Protein AF-A0A353QFG0-F1 (afdb_monomer)

Secondary structure (DSSP, 8-state):
---HHHHHHHHHHTTSEEEEEETTEEEEEES-HHHHHHHHHHHHHHH---

Radius of gyration: 14.0 Å; Cα contacts (8 Å, |Δi|>4): 30; chains: 1; bounding box: 28×27×44 Å

Solvent-accessible surface area (backbone atoms only — not comparable to full-atom values): 3113 Å² total; per-residue (Å²): 132,85,56,69,70,58,53,53,51,52,37,38,76,71,59,54,31,43,72,50,74,61,89,93,45,76,50,76,45,64,58,50,69,65,61,55,48,54,53,49,53,53,50,52,60,70,66,55,84,128

Sequence (50 aa):
LPAVSHHLRLLKALRLVKYTREGKMVYYELDDNHILNLIREAQEHFAEER

Nearest PDB structures (foldseek):
  1r22-assembly1_B  TM=9.456E-01  e=6.425E-04  Synechococcus elongatus PCC 7942 = FACHB-805
  1r1u-assembly2_D  TM=9.334E-01  e=1.500E-03  Staphylococcus aureus
  2m30-assembly1_A  TM=9.153E-01  e=3.264E-03  Staphylococcus aureus
  2lkp-assembly1_B  TM=8.455E-01  e=6.166E-03  Mycobacterium tuberculosis H37Rv
  6o8m-assembly1_A  TM=7.437E-01  e=1.440E-02  Rhodobacter capsulatus

Structure (mmCIF, N/CA/C/O backbone):
data_AF-A0A353QFG0-F1
#
_entry.id   AF-A0A353QFG0-F1
#
loop_
_atom_site.group_PDB
_atom_site.id
_atom_site.type_symbol
_atom_site.label_atom_id
_atom_site.label_alt_id
_atom_site.label_comp_id
_atom_site.label_asym_id
_atom_site.label_entity_id
_atom_site.label_seq_id
_atom_site.pdbx_PDB_ins_code
_atom_site.Cartn_x
_atom_site.Cartn_y
_atom_site.Cartn_z
_atom_site.occupancy
_atom_site.B_iso_or_equiv
_atom_site.auth_seq_id
_atom_site.auth_comp_id
_atom_site.auth_asym_id
_atom_site.auth_atom_id
_atom_site.pdbx_PDB_model_num
ATOM 1 N N . LEU A 1 1 ? -6.862 17.068 -5.387 1.00 63.25 1 LEU A N 1
ATOM 2 C CA . LEU A 1 1 ? -6.295 15.699 -5.426 1.00 63.25 1 LEU A CA 1
ATOM 3 C C . LEU A 1 1 ? -7.076 14.830 -4.443 1.00 63.25 1 LEU A C 1
ATOM 5 O O . LEU A 1 1 ? -7.412 15.353 -3.383 1.00 63.25 1 LEU A O 1
ATOM 9 N N . PRO A 1 2 ? -7.420 13.574 -4.771 1.00 84.56 2 PRO A N 1
ATOM 10 C CA . PRO A 1 2 ? -8.111 12.688 -3.836 1.00 84.56 2 PRO A CA 1
ATOM 11 C C . PRO A 1 2 ? -7.237 12.417 -2.607 1.00 84.56 2 PRO A C 1
ATOM 13 O O . PRO A 1 2 ? -6.015 12.319 -2.719 1.00 84.56 2 PRO A O 1
ATOM 16 N N . ALA A 1 3 ? -7.853 12.291 -1.431 1.00 95.56 3 ALA A N 1
ATOM 17 C CA . ALA A 1 3 ? -7.126 11.922 -0.220 1.00 95.56 3 ALA A CA 1
ATOM 18 C C . ALA A 1 3 ? -6.537 10.506 -0.350 1.00 95.56 3 ALA A C 1
ATOM 20 O O . ALA A 1 3 ? -7.153 9.626 -0.951 1.00 95.56 3 ALA A O 1
ATOM 21 N N . VAL A 1 4 ? -5.394 10.248 0.292 1.00 96.31 4 VAL A N 1
ATOM 22 C CA . VAL A 1 4 ? 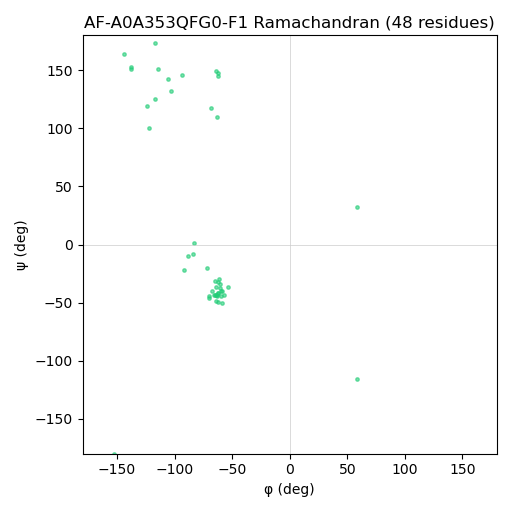-4.755 8.915 0.307 1.00 96.31 4 VAL A CA 1
ATOM 23 C C . VAL A 1 4 ? -5.726 7.826 0.783 1.00 96.31 4 VAL A C 1
ATOM 25 O O . VAL A 1 4 ? -5.763 6.732 0.229 1.00 96.31 4 VAL A O 1
ATOM 28 N N . SER A 1 5 ? -6.595 8.143 1.745 1.00 95.44 5 SER A N 1
ATOM 29 C CA . SER A 1 5 ? -7.630 7.232 2.246 1.00 95.44 5 SER A CA 1
ATOM 30 C C . SER A 1 5 ? -8.652 6.806 1.185 1.00 95.44 5 SER A C 1
ATOM 32 O O . SER A 1 5 ? -9.191 5.701 1.264 1.00 95.44 5 SER A O 1
ATOM 34 N N . HIS A 1 6 ? -8.920 7.650 0.184 1.00 96.25 6 HIS A N 1
ATOM 35 C CA . HIS A 1 6 ? -9.777 7.298 -0.945 1.00 96.25 6 HIS A CA 1
ATOM 36 C C . HIS A 1 6 ? -9.092 6.261 -1.844 1.00 96.25 6 HIS A C 1
ATOM 38 O O . HIS 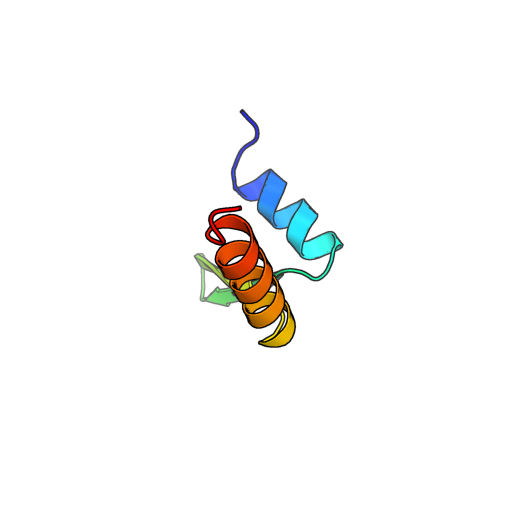A 1 6 ? -9.693 5.235 -2.155 1.00 96.25 6 HIS A O 1
ATOM 44 N N . HIS A 1 7 ? -7.814 6.469 -2.177 1.00 97.50 7 HIS A N 1
ATOM 45 C CA . HIS A 1 7 ? -7.040 5.500 -2.957 1.00 97.50 7 HIS A CA 1
ATOM 46 C C . HIS A 1 7 ? -6.878 4.167 -2.222 1.00 97.50 7 HIS A C 1
ATOM 48 O O . HIS A 1 7 ? -7.116 3.118 -2.809 1.00 97.50 7 HIS A O 1
ATOM 54 N N . LEU A 1 8 ? -6.572 4.185 -0.922 1.00 97.62 8 LEU A N 1
ATOM 55 C CA . LEU A 1 8 ? -6.454 2.960 -0.123 1.00 97.62 8 LEU A CA 1
ATOM 56 C C . LEU A 1 8 ? -7.762 2.159 -0.076 1.00 97.62 8 LEU A C 1
ATOM 58 O O . LEU A 1 8 ? -7.736 0.930 -0.083 1.00 97.62 8 LEU A O 1
ATOM 62 N N . ARG A 1 9 ? -8.918 2.836 -0.086 1.00 96.56 9 ARG A N 1
ATOM 63 C CA . ARG A 1 9 ? -10.225 2.171 -0.174 1.00 96.56 9 ARG A CA 1
ATOM 64 C C . ARG A 1 9 ? -10.412 1.463 -1.515 1.00 96.56 9 ARG A C 1
ATOM 66 O O . ARG A 1 9 ? -10.882 0.329 -1.524 1.00 96.56 9 ARG A O 1
ATOM 73 N N . LEU A 1 10 ? -10.037 2.111 -2.618 1.00 97.94 10 LEU A N 1
ATOM 74 C CA . LEU A 1 10 ? -10.081 1.509 -3.951 1.00 97.94 10 LEU A CA 1
ATOM 75 C C . LEU A 1 10 ? -9.126 0.312 -4.053 1.00 97.94 10 LEU A C 1
ATOM 77 O O . LEU A 1 10 ? -9.543 -0.768 -4.454 1.00 97.94 10 LEU A O 1
ATOM 81 N N . LEU A 1 11 ? -7.873 0.471 -3.622 1.00 97.94 11 LEU A N 1
ATOM 82 C CA . LEU A 1 11 ? -6.876 -0.602 -3.639 1.00 97.94 11 LEU A CA 1
ATOM 83 C C . LEU A 1 11 ? -7.314 -1.800 -2.787 1.00 97.94 11 LEU A C 1
ATOM 85 O O . LEU A 1 11 ? -7.124 -2.944 -3.196 1.00 97.94 11 LEU A O 1
ATOM 89 N N . LYS A 1 12 ? -7.966 -1.557 -1.640 1.00 98.00 12 LYS A N 1
ATOM 90 C CA . LYS A 1 12 ? -8.561 -2.625 -0.829 1.00 98.00 12 LYS A CA 1
ATOM 91 C C . LYS A 1 12 ? -9.692 -3.340 -1.574 1.00 98.00 12 LYS A C 1
ATOM 93 O O . LYS A 1 12 ? -9.762 -4.564 -1.528 1.00 98.00 12 LYS A O 1
ATOM 98 N N . ALA A 1 13 ? -10.572 -2.603 -2.256 1.00 98.12 13 ALA A N 1
ATOM 99 C CA . ALA A 1 13 ? -11.655 -3.195 -3.047 1.00 98.12 13 ALA A CA 1
ATOM 100 C C . ALA A 1 13 ? -11.123 -4.069 -4.197 1.00 98.12 13 ALA A C 1
ATOM 102 O O . ALA A 1 13 ? -11.726 -5.087 -4.524 1.00 98.12 13 ALA A O 1
ATOM 103 N N . LEU A 1 14 ? -9.964 -3.707 -4.751 1.00 98.06 14 LEU A N 1
ATOM 104 C CA . LEU A 1 14 ? -9.247 -4.479 -5.767 1.00 98.06 14 LEU A CA 1
ATOM 105 C C . LEU A 1 14 ? -8.377 -5.610 -5.193 1.00 98.06 14 LEU A C 1
ATOM 107 O O . LEU A 1 14 ? -7.719 -6.301 -5.962 1.00 98.06 14 LEU A O 1
ATOM 111 N N . ARG A 1 15 ? -8.366 -5.809 -3.866 1.00 97.62 15 ARG A N 1
ATOM 112 C CA . ARG A 1 15 ? -7.531 -6.803 -3.165 1.00 97.62 15 ARG A CA 1
ATOM 113 C C . ARG A 1 15 ? -6.024 -6.628 -3.403 1.00 97.62 15 ARG A C 1
ATOM 115 O O . ARG A 1 15 ? -5.278 -7.594 -3.417 1.00 97.62 15 ARG A O 1
ATOM 122 N N . LEU A 1 16 ? -5.574 -5.387 -3.582 1.00 98.25 16 LEU A N 1
ATOM 123 C CA . LEU A 1 16 ? -4.151 -5.062 -3.738 1.00 98.25 16 LEU A CA 1
ATOM 124 C C . LEU A 1 16 ? -3.476 -4.732 -2.401 1.00 98.25 16 LEU A C 1
ATOM 126 O O . LEU A 1 16 ? -2.258 -4.814 -2.263 1.00 98.25 16 LEU A O 1
ATOM 130 N N . VAL A 1 17 ? -4.271 -4.336 -1.410 1.00 98.31 17 VAL A N 1
ATOM 131 C CA . VAL A 1 17 ? -3.799 -4.028 -0.062 1.00 98.31 17 VAL A CA 1
ATOM 132 C C . VAL A 1 17 ? -4.747 -4.604 0.975 1.00 98.31 17 VAL A C 1
ATOM 134 O O . VAL A 1 17 ? -5.966 -4.659 0.775 1.00 98.31 17 VAL A O 1
ATOM 137 N N . LYS A 1 18 ? -4.184 -4.933 2.130 1.00 98.12 18 LYS A N 1
ATOM 138 C CA . LYS A 1 18 ? -4.907 -5.259 3.358 1.00 98.12 18 LYS A CA 1
ATOM 139 C C . LYS A 1 18 ? -4.567 -4.241 4.440 1.00 98.12 18 LYS A C 1
ATOM 141 O O . LYS A 1 18 ? -3.750 -3.342 4.237 1.00 98.12 18 LYS A O 1
ATOM 146 N N . TYR A 1 19 ? -5.255 -4.339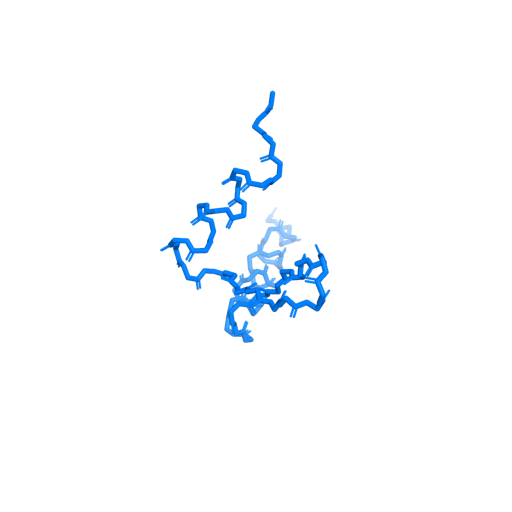 5.572 1.00 97.75 19 TYR A N 1
ATOM 147 C CA . TYR A 1 19 ? -4.916 -3.531 6.733 1.00 97.75 19 TYR A CA 1
ATOM 148 C C . TYR A 1 19 ? -4.988 -4.335 8.019 1.00 97.75 19 TYR A C 1
ATOM 150 O O . TYR A 1 19 ? -5.823 -5.232 8.160 1.00 97.75 19 TYR A O 1
ATOM 158 N N . THR A 1 20 ? -4.197 -3.906 8.991 1.00 97.88 20 THR A 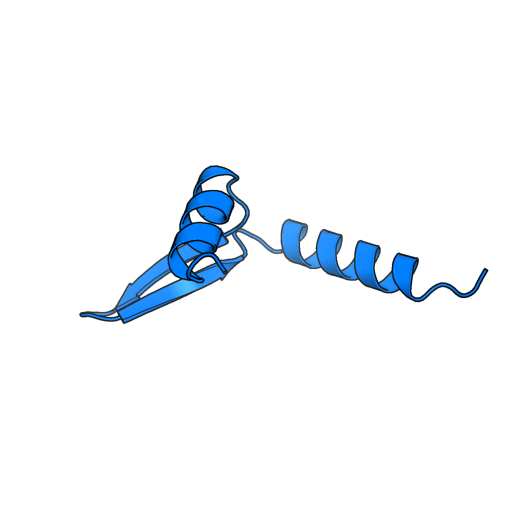N 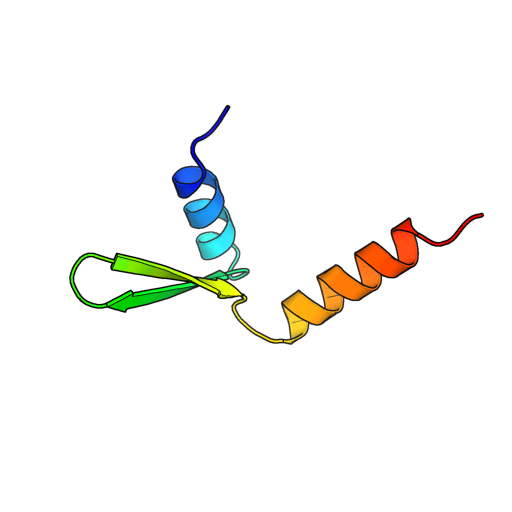1
ATOM 159 C CA . THR A 1 20 ? -4.323 -4.279 10.397 1.00 97.88 20 THR A CA 1
ATOM 160 C C . THR A 1 20 ? -4.704 -3.044 11.212 1.00 97.88 20 THR A C 1
ATOM 162 O O . THR A 1 20 ? -4.441 -1.901 10.826 1.00 97.88 20 THR A O 1
ATOM 165 N N . ARG A 1 21 ? -5.416 -3.252 12.322 1.00 97.50 21 ARG A N 1
ATOM 166 C CA . ARG A 1 21 ? -5.783 -2.177 13.248 1.00 97.50 21 ARG A CA 1
ATOM 167 C C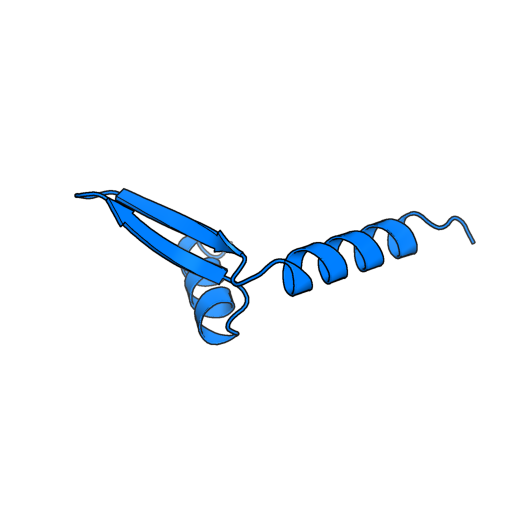 . ARG A 1 21 ? -5.127 -2.441 14.592 1.00 97.50 21 ARG A C 1
ATOM 169 O O . ARG A 1 21 ? -5.375 -3.478 15.197 1.00 97.50 21 ARG A O 1
ATOM 176 N N . GLU A 1 22 ? -4.382 -1.458 15.075 1.00 98.06 22 GLU A N 1
ATOM 177 C CA . GLU A 1 22 ? -3.740 -1.485 16.386 1.00 98.06 22 GLU A CA 1
ATOM 178 C C . GLU A 1 22 ? -4.231 -0.274 17.182 1.00 98.06 22 GLU A C 1
ATOM 180 O O . GLU A 1 22 ? -3.852 0.878 16.946 1.00 98.06 22 GLU A O 1
ATOM 185 N N . GLY A 1 23 ? -5.187 -0.518 18.081 1.00 96.81 23 GLY A N 1
ATOM 186 C CA . GLY A 1 23 ? -5.884 0.544 18.804 1.00 96.81 23 GLY A CA 1
ATOM 187 C C . GLY A 1 23 ? -6.593 1.520 17.856 1.00 96.81 23 GLY A C 1
ATOM 188 O O . GLY A 1 23 ? -7.538 1.153 17.155 1.00 96.81 23 GLY A O 1
ATOM 189 N N . LYS A 1 24 ? -6.150 2.785 17.857 1.00 96.69 24 LYS A N 1
ATOM 190 C CA . LYS A 1 24 ? -6.695 3.851 16.994 1.00 96.69 24 LYS A CA 1
ATOM 191 C C . LYS A 1 24 ? -6.013 3.934 15.623 1.00 96.69 24 LYS A C 1
ATOM 193 O O . LYS A 1 24 ? -6.509 4.653 14.758 1.00 96.69 24 LYS A O 1
ATOM 198 N N . MET A 1 25 ? -4.909 3.215 15.422 1.00 97.31 25 MET A N 1
ATOM 199 C CA . MET A 1 25 ? -4.111 3.267 14.199 1.00 97.31 25 MET A CA 1
ATOM 200 C C . MET A 1 25 ? -4.532 2.172 13.219 1.00 97.31 25 MET A C 1
ATOM 202 O O . MET A 1 25 ? -4.932 1.079 13.621 1.00 97.31 25 MET A O 1
ATOM 206 N N . VAL A 1 26 ? -4.454 2.475 11.923 1.00 96.44 26 VAL A N 1
ATOM 207 C CA . VAL A 1 26 ? -4.696 1.516 10.838 1.00 96.44 26 VAL A CA 1
ATOM 208 C C . VAL A 1 26 ? -3.465 1.500 9.946 1.00 96.44 26 VAL A C 1
ATOM 210 O O . VAL A 1 26 ? -3.119 2.530 9.367 1.00 96.44 26 VAL A O 1
ATOM 213 N N . TYR A 1 27 ? -2.834 0.337 9.836 1.00 97.81 27 TYR A N 1
ATOM 214 C CA . TYR A 1 27 ? -1.655 0.114 9.007 1.00 97.81 27 TYR A CA 1
ATOM 215 C C . TYR A 1 27 ? -2.069 -0.616 7.741 1.00 97.81 27 TYR A C 1
ATOM 217 O O . TYR A 1 27 ? -2.811 -1.590 7.815 1.00 97.81 27 TYR A O 1
ATOM 225 N N . TYR A 1 28 ? -1.617 -0.128 6.589 1.00 97.88 28 TYR A N 1
ATOM 226 C CA . TYR A 1 28 ? -1.859 -0.763 5.298 1.00 97.88 28 TYR A CA 1
ATOM 227 C C . TYR A 1 28 ? -0.590 -1.447 4.812 1.00 97.88 28 TYR A C 1
ATOM 229 O O . TYR A 1 28 ? 0.506 -0.912 4.963 1.00 97.88 28 TYR A O 1
ATOM 237 N N . GLU A 1 29 ? -0.766 -2.598 4.183 1.00 98.06 29 GLU A N 1
ATOM 238 C CA . GLU A 1 29 ? 0.299 -3.388 3.572 1.00 98.06 29 GLU A CA 1
ATOM 239 C C . GLU A 1 29 ? -0.225 -4.046 2.288 1.00 98.06 29 GLU A C 1
ATOM 241 O O . GLU A 1 29 ? -1.438 -4.099 2.064 1.00 98.06 29 GLU A O 1
ATOM 246 N N . LEU A 1 30 ? 0.676 -4.529 1.428 1.00 98.44 30 LEU A N 1
ATOM 247 C CA . LEU A 1 30 ? 0.289 -5.298 0.241 1.00 98.44 30 LEU A CA 1
ATOM 248 C C . LEU A 1 30 ? -0.423 -6.593 0.658 1.00 98.44 30 LEU A C 1
ATOM 250 O O . LEU A 1 30 ? -0.127 -7.158 1.714 1.00 98.44 30 LEU A O 1
ATOM 254 N N . ASP A 1 31 ? -1.377 -7.055 -0.155 1.00 98.19 31 ASP A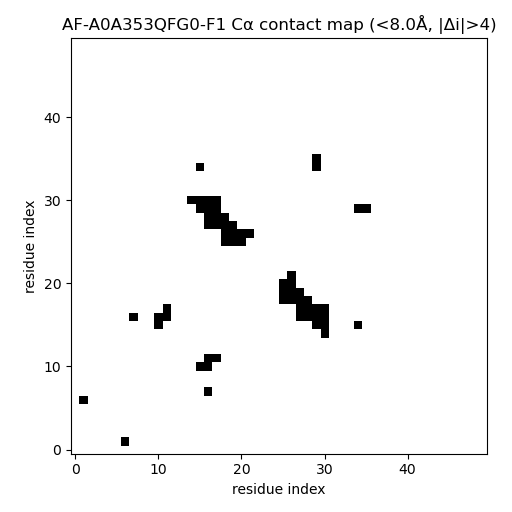 N 1
ATOM 255 C CA . ASP A 1 31 ? -2.155 -8.255 0.191 1.00 98.19 31 ASP A CA 1
ATOM 256 C C . ASP A 1 31 ? -1.246 -9.496 0.298 1.00 98.19 31 ASP A C 1
ATOM 258 O O . ASP A 1 31 ? -1.329 -10.253 1.271 1.00 98.19 31 ASP A O 1
ATOM 262 N N . ASP A 1 32 ? -0.298 -9.638 -0.635 1.00 97.81 32 ASP A N 1
ATOM 263 C CA . ASP A 1 32 ? 0.694 -10.710 -0.672 1.00 97.81 32 ASP A CA 1
ATOM 264 C C . ASP A 1 32 ? 2.006 -10.311 -1.387 1.00 97.81 32 ASP A C 1
ATOM 266 O O . ASP A 1 32 ? 2.184 -9.191 -1.878 1.00 97.81 32 ASP A O 1
ATOM 270 N N . ASN A 1 33 ? 2.945 -11.262 -1.447 1.00 98.25 33 ASN A N 1
ATOM 271 C CA . ASN A 1 33 ? 4.220 -11.099 -2.150 1.00 98.25 33 ASN A CA 1
ATOM 272 C C . ASN A 1 33 ? 4.079 -11.103 -3.682 1.00 98.25 33 ASN A C 1
ATOM 274 O O . ASN A 1 33 ? 4.976 -10.613 -4.366 1.00 98.25 33 ASN A O 1
ATOM 278 N N . HIS A 1 34 ? 2.992 -11.639 -4.244 1.00 98.19 34 HIS A N 1
ATOM 279 C CA . HIS A 1 34 ? 2.795 -11.653 -5.693 1.00 98.19 34 HIS A CA 1
ATOM 280 C C . HIS A 1 34 ? 2.592 -10.233 -6.226 1.00 98.19 34 HIS A C 1
ATOM 282 O O . HIS A 1 34 ? 3.183 -9.874 -7.243 1.00 98.19 34 HIS A O 1
ATOM 288 N N . ILE A 1 35 ? 1.845 -9.394 -5.504 1.00 97.94 35 ILE A N 1
ATOM 289 C CA . ILE A 1 35 ? 1.664 -7.976 -5.852 1.00 97.94 35 ILE A CA 1
ATOM 290 C C . ILE A 1 35 ? 2.997 -7.224 -5.807 1.00 97.94 35 ILE A C 1
ATOM 292 O O . ILE A 1 35 ? 3.286 -6.428 -6.699 1.00 97.94 35 ILE A O 1
ATOM 296 N N . LEU A 1 36 ? 3.832 -7.495 -4.799 1.00 98.12 36 LEU A N 1
ATOM 297 C CA . LEU A 1 36 ? 5.168 -6.904 -4.712 1.00 98.12 36 LEU A CA 1
ATOM 298 C C . LEU A 1 36 ? 6.025 -7.274 -5.927 1.00 98.12 36 LEU A C 1
ATOM 300 O O . LEU A 1 36 ? 6.684 -6.406 -6.494 1.00 98.12 36 LEU A O 1
ATOM 304 N N . ASN A 1 37 ? 5.999 -8.544 -6.333 1.00 98.38 37 ASN A N 1
ATOM 305 C CA . ASN A 1 37 ? 6.749 -9.010 -7.495 1.00 98.38 37 ASN A CA 1
ATOM 306 C C . ASN A 1 37 ? 6.265 -8.329 -8.779 1.00 98.38 37 ASN A C 1
ATOM 308 O O . ASN A 1 37 ? 7.089 -7.828 -9.527 1.00 98.38 37 ASN A O 1
ATOM 312 N N . LEU A 1 38 ? 4.950 -8.207 -8.994 1.00 97.88 38 LEU A N 1
ATOM 313 C CA . LEU A 1 38 ? 4.406 -7.494 -10.158 1.00 97.88 38 LEU A CA 1
ATOM 314 C C . LEU A 1 38 ? 4.864 -6.032 -10.226 1.00 97.88 38 LEU A C 1
ATOM 316 O O . LEU A 1 38 ? 5.169 -5.535 -11.306 1.00 97.88 38 LEU A O 1
ATOM 320 N N . ILE A 1 39 ? 4.916 -5.339 -9.084 1.00 97.56 39 ILE A N 1
ATOM 321 C CA . ILE A 1 39 ? 5.412 -3.958 -9.030 1.00 97.56 39 ILE A CA 1
ATOM 322 C C . ILE A 1 39 ? 6.896 -3.911 -9.403 1.00 97.56 39 ILE A C 1
ATOM 324 O O . ILE A 1 39 ? 7.285 -3.037 -10.170 1.00 97.56 39 ILE A O 1
ATOM 328 N N . ARG A 1 40 ? 7.708 -4.846 -8.895 1.00 97.88 40 ARG A N 1
ATOM 329 C CA . ARG A 1 40 ? 9.139 -4.927 -9.226 1.00 97.88 40 ARG A CA 1
ATOM 330 C C . ARG A 1 40 ? 9.367 -5.188 -10.709 1.00 97.88 40 ARG A C 1
ATOM 332 O O . ARG A 1 40 ? 10.073 -4.413 -11.332 1.00 97.88 40 ARG A O 1
ATOM 339 N N . GLU A 1 41 ? 8.694 -6.181 -11.279 1.00 98.00 41 GLU A N 1
ATOM 340 C CA . GLU A 1 41 ? 8.763 -6.493 -12.713 1.00 98.00 41 GLU A CA 1
ATOM 341 C C . GLU A 1 41 ? 8.365 -5.282 -13.570 1.00 98.00 41 GLU A C 1
ATOM 343 O O . GLU A 1 41 ? 9.043 -4.929 -14.531 1.00 98.00 41 GLU A O 1
ATOM 348 N N . ALA A 1 42 ? 7.293 -4.575 -13.193 1.00 97.12 42 ALA A N 1
ATOM 349 C CA . ALA A 1 42 ? 6.882 -3.360 -13.892 1.00 97.12 42 ALA A CA 1
ATOM 350 C C . ALA A 1 42 ? 7.923 -2.230 -13.781 1.00 97.12 42 ALA A C 1
ATOM 352 O O . ALA A 1 42 ? 8.101 -1.468 -14.731 1.00 97.12 42 ALA A O 1
ATOM 353 N N . GLN A 1 43 ? 8.596 -2.101 -12.634 1.00 97.12 43 GLN A N 1
ATOM 354 C CA . GLN A 1 43 ? 9.669 -1.125 -12.433 1.00 97.12 43 GLN A CA 1
ATOM 355 C C . GLN A 1 43 ? 10.922 -1.473 -13.233 1.00 97.12 43 GLN A C 1
ATOM 357 O O . GLN A 1 43 ? 11.502 -0.582 -13.847 1.00 97.12 43 GLN A O 1
ATOM 362 N N . GLU A 1 44 ? 11.319 -2.744 -13.231 1.00 97.44 44 GLU A N 1
ATOM 363 C CA . GLU A 1 44 ? 12.440 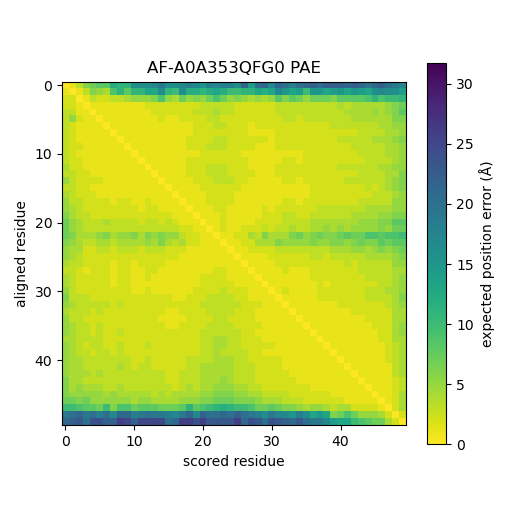-3.256 -14.017 1.00 97.44 44 GLU A CA 1
ATOM 364 C C . GLU A 1 44 ? 12.188 -3.003 -15.501 1.00 97.44 44 GLU A C 1
ATOM 366 O O . GLU A 1 44 ? 12.994 -2.334 -16.138 1.00 97.44 44 GLU A O 1
ATOM 371 N N . HIS A 1 45 ? 11.012 -3.383 -16.009 1.00 96.44 45 HIS A N 1
ATOM 372 C CA . HIS A 1 45 ? 10.624 -3.121 -17.393 1.00 96.44 45 HIS A CA 1
ATOM 373 C C . HIS A 1 45 ? 10.606 -1.626 -17.745 1.00 96.44 45 HIS A C 1
ATOM 375 O O . HIS A 1 45 ? 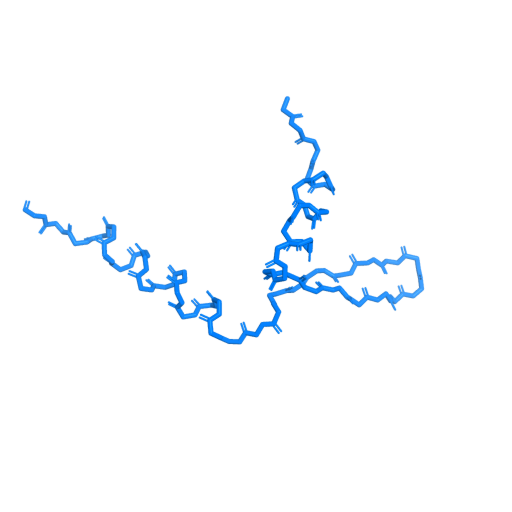11.030 -1.232 -18.825 1.00 96.44 45 HIS A O 1
ATOM 381 N N . PHE A 1 46 ? 10.123 -0.766 -16.844 1.00 95.81 46 PHE A N 1
ATOM 382 C CA . PHE A 1 46 ? 10.146 0.683 -17.067 1.00 95.81 46 PHE A CA 1
ATOM 383 C C . PHE A 1 46 ? 11.573 1.247 -17.143 1.00 95.81 46 PHE A C 1
ATOM 385 O O . PHE A 1 46 ? 11.803 2.232 -17.842 1.00 95.81 46 PHE A O 1
ATOM 392 N N . ALA A 1 47 ? 12.513 0.646 -16.413 1.00 95.75 47 ALA A N 1
ATOM 393 C CA . ALA A 1 47 ? 13.917 1.036 -16.398 1.00 95.75 47 ALA A CA 1
ATOM 394 C C . ALA A 1 47 ? 14.735 0.428 -17.550 1.00 95.75 47 ALA A C 1
ATOM 396 O O . ALA A 1 47 ? 15.889 0.815 -17.730 1.00 95.75 47 ALA A O 1
ATOM 397 N N . GLU A 1 48 ? 14.171 -0.501 -18.327 1.00 94.06 48 GLU A N 1
ATOM 398 C CA . GLU A 1 48 ? 14.799 -0.989 -19.552 1.00 94.06 48 GLU A CA 1
ATOM 399 C C . GLU A 1 48 ? 14.934 0.172 -20.550 1.00 94.06 48 GLU A C 1
ATOM 401 O O . GLU A 1 48 ? 13.952 0.668 -21.108 1.00 94.06 48 GLU A O 1
ATOM 406 N N . GLU A 1 49 ? 16.169 0.615 -20.791 1.00 71.25 49 GLU A N 1
ATOM 407 C CA . GLU A 1 49 ? 16.474 1.508 -21.907 1.00 71.25 49 GLU A CA 1
ATOM 408 C C . GLU A 1 49 ? 16.293 0.723 -23.211 1.00 71.25 49 GLU A C 1
ATOM 410 O O . GLU A 1 49 ? 16.966 -0.283 -23.448 1.00 71.25 49 GLU A O 1
ATOM 415 N N . ARG A 1 50 ? 15.344 1.161 -24.039 1.00 61.72 50 ARG A N 1
ATOM 416 C CA . ARG A 1 50 ? 15.180 0.670 -25.411 1.00 61.72 50 ARG A CA 1
ATOM 417 C C . ARG A 1 50 ? 16.067 1.430 -26.381 1.00 61.72 50 ARG A C 1
ATOM 419 O O . ARG A 1 50 ? 16.115 2.674 -26.261 1.00 61.72 50 ARG A O 1
#

Mean predicted aligned error: 3.57 Å

Foldseek 3Di:
DDDPVVVLVVCVVVQQWDWDDDPPDIDIDGNDVVSVVVVVVVVVVVPDDD

pLDDT: mean 95.22, std 7.86, range [61.72, 98.44]